Protein AF-A0A1H4JY15-F1 (afdb_monomer_lite)

Secondary structure (DSSP, 8-state):
-HHHHHHHHHHHHHHHHHHHHHHTT-HHHHHHHHHHHHHHHHHHHHHHTGGGTT---HHHHHHHHHHHHHHHHHHHHHHHHHHHHHHHHHHHHHHHHGGGHHHHTTS-HHHHHHH-HHHHHHHHHHHHHHHHHHHHHHHHHHHHHHHHHHHHHHHHHSPPPP---------PPP------

pLDDT: mean 82.91, std 13.89, range [51.75, 96.12]

Structure (mmCIF, N/CA/C/O backbone):
data_AF-A0A1H4JY15-F1
#
_entry.id   AF-A0A1H4JY15-F1
#
loop_
_atom_site.group_PDB
_atom_site.id
_atom_site.type_symbol
_atom_site.label_atom_id
_atom_site.label_alt_id
_atom_site.label_comp_id
_atom_site.label_asym_id
_atom_site.label_entity_id
_atom_site.label_seq_id
_atom_site.pdbx_PDB_ins_code
_atom_site.Cartn_x
_atom_site.Cartn_y
_atom_site.Cartn_z
_atom_site.occupancy
_atom_site.B_iso_or_equiv
_atom_site.auth_seq_id
_atom_site.auth_comp_id
_atom_site.auth_asym_id
_atom_site.auth_atom_id
_atom_site.pdbx_PDB_model_num
ATOM 1 N N . MET A 1 1 ? 3.606 6.928 -27.271 1.00 57.69 1 MET A N 1
ATOM 2 C CA . MET A 1 1 ? 3.994 5.804 -26.392 1.00 57.69 1 MET A CA 1
ATOM 3 C C . MET A 1 1 ? 4.847 6.279 -25.213 1.00 57.69 1 MET A C 1
ATOM 5 O O . MET A 1 1 ? 4.446 6.049 -24.085 1.00 57.69 1 MET A O 1
ATOM 9 N N . ILE A 1 2 ? 5.896 7.082 -25.444 1.00 60.97 2 ILE A N 1
ATOM 10 C CA . ILE A 1 2 ? 6.692 7.789 -24.405 1.00 60.97 2 ILE A CA 1
ATOM 11 C C . ILE A 1 2 ? 5.818 8.573 -23.394 1.00 60.97 2 ILE A C 1
ATOM 13 O O . ILE A 1 2 ? 6.043 8.522 -22.186 1.00 60.97 2 ILE A O 1
ATOM 17 N N . ILE A 1 3 ? 4.754 9.237 -23.866 1.00 63.44 3 ILE A N 1
ATOM 18 C CA . ILE A 1 3 ? 3.784 9.953 -23.008 1.00 63.44 3 ILE A CA 1
ATOM 19 C C . ILE A 1 3 ? 3.068 8.999 -22.027 1.00 63.44 3 ILE A C 1
ATOM 21 O O . ILE A 1 3 ? 2.768 9.387 -20.900 1.00 63.44 3 ILE A O 1
ATOM 25 N N . THR A 1 4 ? 2.826 7.745 -22.421 1.00 78.06 4 THR A N 1
ATOM 26 C CA . THR A 1 4 ? 2.122 6.744 -21.604 1.00 78.06 4 THR A CA 1
ATOM 27 C C . THR A 1 4 ? 2.979 6.288 -20.423 1.00 78.06 4 THR A C 1
ATOM 29 O O . THR A 1 4 ? 2.514 6.357 -19.286 1.00 78.06 4 THR A O 1
ATOM 32 N N . ILE A 1 5 ? 4.246 5.929 -20.665 1.00 81.06 5 ILE A N 1
ATOM 33 C CA . ILE A 1 5 ? 5.186 5.514 -19.609 1.00 81.06 5 ILE A CA 1
ATOM 34 C C . ILE A 1 5 ? 5.445 6.668 -18.635 1.00 81.06 5 ILE A C 1
ATOM 36 O O . ILE A 1 5 ? 5.375 6.480 -17.422 1.00 81.06 5 ILE A O 1
ATOM 40 N N . SER A 1 6 ? 5.646 7.890 -19.144 1.00 83.50 6 SER A N 1
ATOM 41 C CA . SER A 1 6 ? 5.838 9.078 -18.299 1.00 83.50 6 SER A CA 1
ATOM 42 C C . SER A 1 6 ? 4.647 9.328 -17.362 1.00 83.50 6 SER A C 1
ATOM 44 O O . SER A 1 6 ? 4.831 9.596 -16.175 1.00 83.50 6 SER A O 1
ATOM 46 N N . ASN A 1 7 ? 3.413 9.184 -17.857 1.00 87.44 7 ASN A N 1
ATOM 47 C CA . ASN A 1 7 ? 2.215 9.333 -17.027 1.00 87.44 7 ASN A CA 1
ATOM 48 C C . ASN A 1 7 ? 2.102 8.232 -15.962 1.00 87.44 7 ASN A C 1
ATOM 50 O O . ASN A 1 7 ? 1.711 8.517 -14.829 1.00 87.44 7 ASN A O 1
ATOM 54 N N . LYS A 1 8 ? 2.472 6.989 -16.294 1.00 88.50 8 LYS A N 1
ATOM 55 C CA . LYS A 1 8 ? 2.479 5.882 -15.330 1.00 88.50 8 LYS A CA 1
ATOM 56 C C . LYS A 1 8 ? 3.544 6.053 -14.249 1.00 88.50 8 LYS A C 1
ATOM 58 O O . LYS A 1 8 ? 3.239 5.828 -13.081 1.00 88.50 8 LYS A O 1
ATOM 63 N N . LEU A 1 9 ? 4.741 6.522 -14.603 1.00 89.12 9 LEU A N 1
ATOM 64 C CA . LEU A 1 9 ? 5.796 6.849 -13.637 1.00 89.12 9 LEU A CA 1
ATOM 65 C C . LEU A 1 9 ? 5.354 7.959 -12.674 1.00 89.12 9 LEU A C 1
ATOM 67 O O . LEU A 1 9 ? 5.511 7.806 -11.467 1.00 89.12 9 LEU A O 1
ATOM 71 N N . LYS A 1 10 ? 4.711 9.024 -13.176 1.00 90.25 10 LYS A N 1
ATOM 72 C CA . LYS A 1 10 ? 4.125 10.078 -12.325 1.00 90.25 10 LYS A CA 1
ATOM 73 C C . LYS A 1 10 ? 3.032 9.551 -11.399 1.00 90.25 10 LYS A C 1
ATOM 75 O O . LYS A 1 10 ? 2.969 9.941 -10.236 1.00 90.25 10 LYS A O 1
ATOM 80 N N . SER A 1 11 ? 2.158 8.672 -11.899 1.00 92.19 11 SER A N 1
ATOM 81 C CA . SER A 1 11 ? 1.145 8.041 -11.047 1.00 92.19 11 SER A CA 1
ATOM 82 C C . SER A 1 11 ? 1.791 7.205 -9.945 1.00 92.19 11 SER A C 1
ATOM 84 O O . SER A 1 11 ? 1.332 7.280 -8.811 1.00 92.19 11 SER A O 1
ATOM 86 N N . LEU A 1 12 ? 2.824 6.425 -10.271 1.00 92.38 12 LEU A N 1
ATOM 87 C CA . LEU A 1 12 ? 3.539 5.589 -9.311 1.00 92.38 12 LEU A CA 1
ATOM 88 C C . LEU A 1 12 ? 4.223 6.437 -8.230 1.00 92.38 12 LEU A C 1
ATOM 90 O O . LEU A 1 12 ? 4.109 6.131 -7.047 1.00 92.38 12 LEU A O 1
ATOM 94 N N . GLU A 1 13 ? 4.878 7.527 -8.627 1.00 91.69 13 GLU A N 1
ATOM 95 C CA . GLU A 1 13 ? 5.501 8.487 -7.712 1.00 91.69 13 GLU A CA 1
ATOM 96 C C . GLU A 1 13 ? 4.475 9.092 -6.738 1.00 91.69 13 GLU A C 1
ATOM 98 O O . GLU A 1 13 ? 4.718 9.173 -5.534 1.00 91.69 13 GLU A O 1
ATOM 103 N N . ASN A 1 14 ? 3.285 9.451 -7.231 1.00 92.38 14 ASN A N 1
ATOM 104 C CA . ASN A 1 14 ? 2.202 9.953 -6.387 1.00 92.38 14 ASN A CA 1
ATOM 105 C C . ASN A 1 14 ? 1.728 8.913 -5.355 1.00 92.38 14 ASN A C 1
ATOM 107 O O . ASN A 1 14 ? 1.529 9.261 -4.192 1.00 92.38 14 ASN A O 1
ATOM 111 N N . ASP A 1 15 ? 1.585 7.641 -5.737 1.00 91.25 15 ASP A N 1
ATOM 112 C CA . ASP A 1 15 ? 1.199 6.589 -4.785 1.00 91.25 15 ASP A CA 1
ATOM 113 C C . ASP A 1 15 ? 2.285 6.325 -3.739 1.00 91.25 15 ASP A C 1
ATOM 115 O O . ASP A 1 15 ? 1.973 6.144 -2.560 1.00 91.25 15 ASP A O 1
ATOM 119 N N . VAL A 1 16 ? 3.560 6.348 -4.141 1.00 91.19 16 VAL A N 1
ATOM 120 C CA . VAL A 1 16 ? 4.694 6.235 -3.211 1.00 91.19 16 VAL A CA 1
ATOM 121 C C . VAL A 1 16 ? 4.651 7.365 -2.184 1.00 91.19 16 VAL A C 1
ATOM 123 O O . VAL A 1 16 ? 4.757 7.100 -0.985 1.00 91.19 16 VAL A O 1
ATOM 126 N N . ASN A 1 17 ? 4.426 8.604 -2.626 1.00 90.81 17 ASN A N 1
ATOM 127 C CA . ASN A 1 17 ? 4.317 9.761 -1.737 1.00 90.81 17 ASN A CA 1
ATOM 128 C C . ASN A 1 17 ? 3.132 9.630 -0.766 1.00 90.81 17 ASN A C 1
ATOM 130 O O . ASN A 1 17 ? 3.292 9.871 0.431 1.00 90.81 17 ASN A O 1
ATOM 134 N N . GLN A 1 18 ? 1.971 9.162 -1.236 1.00 89.56 18 GLN A N 1
ATOM 135 C CA . GLN A 1 18 ? 0.817 8.902 -0.367 1.00 89.56 18 GLN A CA 1
ATOM 136 C C . GLN A 1 18 ? 1.126 7.842 0.697 1.00 89.56 18 GLN A C 1
ATOM 138 O O . GLN A 1 18 ? 0.834 8.047 1.876 1.00 89.56 18 GLN A O 1
ATOM 143 N N . ILE A 1 19 ? 1.761 6.723 0.323 1.00 89.44 19 ILE A N 1
ATOM 144 C CA . ILE A 1 19 ? 2.179 5.706 1.299 1.00 89.44 19 ILE A CA 1
ATOM 145 C C . ILE A 1 19 ? 3.145 6.309 2.324 1.00 89.44 19 ILE A C 1
ATOM 147 O O . ILE A 1 19 ? 2.977 6.077 3.522 1.00 89.44 19 ILE A O 1
ATOM 151 N N . GLN A 1 20 ? 4.130 7.100 1.891 1.00 89.50 20 GLN A N 1
ATOM 152 C CA . GLN A 1 20 ? 5.070 7.753 2.805 1.00 89.50 20 GLN A CA 1
ATOM 153 C C . GLN A 1 20 ? 4.352 8.644 3.825 1.00 89.50 20 GLN A C 1
ATOM 155 O O . GLN A 1 20 ? 4.693 8.605 5.008 1.00 89.50 20 GLN A O 1
ATOM 160 N N . GLU A 1 21 ? 3.342 9.409 3.405 1.00 88.56 21 GLU A N 1
ATOM 161 C CA . GLU A 1 21 ? 2.528 10.226 4.310 1.00 88.56 21 GLU A CA 1
ATOM 162 C C . GLU A 1 21 ? 1.770 9.376 5.332 1.00 88.56 21 GLU A C 1
ATOM 164 O O . GLU A 1 21 ? 1.838 9.656 6.534 1.00 88.56 21 GLU A O 1
ATOM 169 N N . TYR A 1 22 ? 1.124 8.289 4.896 1.00 85.50 22 TYR A N 1
ATOM 170 C CA . TYR A 1 22 ? 0.444 7.366 5.806 1.00 85.50 22 TYR A CA 1
ATOM 171 C C . TYR A 1 22 ? 1.413 6.723 6.806 1.00 85.50 22 TYR A C 1
ATOM 173 O O . TYR A 1 22 ? 1.082 6.566 7.985 1.00 85.50 22 TYR A O 1
ATOM 181 N N . LEU A 1 23 ? 2.631 6.392 6.386 1.00 86.44 23 LEU A N 1
ATOM 182 C CA . LEU A 1 23 ? 3.627 5.757 7.247 1.00 86.44 23 LEU A CA 1
ATOM 183 C C . LEU A 1 23 ? 4.206 6.689 8.321 1.00 86.44 23 LEU A C 1
ATOM 185 O O . LEU A 1 23 ? 4.685 6.192 9.340 1.00 86.44 23 LEU A O 1
ATOM 189 N N . ARG A 1 24 ? 4.108 8.021 8.181 1.00 84.94 24 ARG A N 1
ATOM 190 C CA . ARG A 1 24 ? 4.628 8.973 9.192 1.00 84.94 24 ARG A CA 1
ATOM 191 C C . ARG A 1 24 ? 4.042 8.769 10.586 1.00 84.94 24 ARG A C 1
ATOM 193 O O . ARG A 1 24 ? 4.713 9.048 11.573 1.00 84.94 24 ARG A O 1
ATOM 200 N N . SER A 1 25 ? 2.807 8.281 10.674 1.00 80.19 25 SER A N 1
ATOM 201 C CA . SER A 1 25 ? 2.136 8.004 11.951 1.00 80.19 25 SER A CA 1
ATOM 202 C C . SER A 1 25 ? 2.222 6.538 12.406 1.00 80.19 25 SER A C 1
ATOM 204 O O . SER A 1 25 ? 1.597 6.189 13.397 1.00 80.19 25 SER A O 1
ATOM 206 N N . GLU A 1 26 ? 2.983 5.672 11.722 1.00 82.06 26 GLU A N 1
ATOM 207 C CA . GLU A 1 26 ? 3.220 4.268 12.120 1.00 82.06 26 GLU A CA 1
ATOM 208 C C . GLU A 1 26 ? 4.719 3.922 12.002 1.00 82.06 26 GLU A C 1
ATOM 210 O O . GLU A 1 26 ? 5.135 3.295 11.024 1.00 82.06 26 GLU A O 1
ATOM 215 N N . PRO A 1 27 ? 5.560 4.310 12.980 1.00 82.38 27 PRO A N 1
ATOM 216 C CA . PRO A 1 27 ? 7.018 4.175 12.881 1.00 82.38 27 PRO A CA 1
ATOM 217 C C . PRO A 1 27 ? 7.483 2.722 12.706 1.00 82.38 27 PRO A C 1
ATOM 219 O O . PRO A 1 27 ? 8.422 2.461 11.955 1.00 82.38 27 PRO A O 1
ATOM 222 N N . GLU A 1 28 ? 6.791 1.767 13.333 1.00 79.12 28 GLU A N 1
ATOM 223 C CA . GLU A 1 28 ? 7.093 0.335 13.204 1.00 79.12 28 GLU A CA 1
ATOM 224 C C . GLU A 1 28 ? 6.913 -0.180 11.768 1.00 79.12 28 GLU A C 1
ATOM 226 O O . GLU A 1 28 ? 7.703 -0.994 11.296 1.00 79.12 28 GLU A O 1
ATOM 231 N N . ILE A 1 29 ? 5.878 0.294 11.068 1.00 82.00 29 ILE A N 1
ATOM 232 C CA . ILE A 1 29 ? 5.597 -0.095 9.679 1.00 82.00 29 ILE A CA 1
ATOM 233 C C . ILE A 1 29 ? 6.499 0.702 8.731 1.00 82.00 29 ILE A C 1
ATOM 235 O O . ILE A 1 29 ? 7.020 0.160 7.759 1.00 82.00 29 ILE A O 1
ATOM 239 N N . SER A 1 30 ? 6.733 1.977 9.050 1.00 85.44 30 SER A N 1
ATOM 240 C CA . SER A 1 30 ? 7.587 2.883 8.283 1.00 85.44 30 SER A CA 1
ATOM 241 C C . SER A 1 30 ? 9.001 2.336 8.108 1.00 85.44 30 SER A C 1
ATOM 243 O O . SER A 1 30 ? 9.522 2.326 6.993 1.00 85.44 30 SER A O 1
ATOM 245 N N . TYR A 1 31 ? 9.597 1.785 9.172 1.00 82.94 31 TYR A N 1
ATOM 246 C CA . TYR A 1 31 ? 10.938 1.201 9.093 1.00 82.94 31 TYR A CA 1
ATOM 247 C C . TYR A 1 31 ? 11.020 0.080 8.045 1.00 82.94 31 TYR A C 1
ATOM 249 O O . TYR A 1 31 ? 11.949 0.063 7.241 1.00 82.94 31 TYR A O 1
ATOM 257 N N . ALA A 1 32 ? 10.005 -0.787 7.980 1.00 79.50 32 ALA A N 1
ATOM 258 C CA . ALA A 1 32 ? 9.961 -1.904 7.036 1.00 79.50 32 ALA A CA 1
ATOM 259 C C . ALA A 1 32 ? 9.758 -1.475 5.572 1.00 79.50 32 ALA A C 1
ATOM 261 O O . ALA A 1 32 ? 10.129 -2.214 4.664 1.00 79.50 32 ALA A O 1
ATOM 262 N N . TYR A 1 33 ? 9.175 -0.298 5.335 1.00 83.75 33 TYR A N 1
ATOM 263 C CA . TYR A 1 33 ? 8.893 0.216 3.991 1.00 83.75 33 TYR A CA 1
ATOM 264 C C . TYR A 1 33 ? 9.910 1.246 3.498 1.00 83.75 33 TYR A C 1
ATOM 266 O O . TYR A 1 33 ? 10.033 1.440 2.292 1.00 83.75 33 TYR A O 1
ATOM 274 N N . SER A 1 34 ? 10.642 1.907 4.397 1.00 83.56 34 SER A N 1
ATOM 275 C CA . SER A 1 34 ? 11.497 3.053 4.062 1.00 83.56 34 SER A CA 1
ATOM 276 C C . SER A 1 34 ? 12.509 2.747 2.953 1.00 83.56 34 SER A C 1
ATOM 278 O O . SER A 1 34 ? 12.536 3.452 1.947 1.00 83.56 34 SER A O 1
ATOM 280 N N . SER A 1 35 ? 13.260 1.650 3.085 1.00 85.56 35 SER A N 1
ATOM 281 C CA . SER A 1 35 ? 14.210 1.188 2.065 1.00 85.56 35 SER A CA 1
ATOM 282 C C . SER A 1 35 ? 13.528 0.937 0.718 1.00 85.56 35 SER A C 1
ATOM 284 O O . SER A 1 35 ? 13.983 1.431 -0.307 1.00 85.56 35 SER A O 1
ATOM 286 N N . THR A 1 36 ? 12.407 0.215 0.709 1.00 87.62 36 THR A N 1
ATOM 287 C CA . THR A 1 36 ? 11.694 -0.133 -0.527 1.00 87.62 36 THR A CA 1
ATOM 288 C C . THR A 1 36 ? 11.127 1.098 -1.231 1.00 87.62 36 THR A C 1
ATOM 290 O O . THR A 1 36 ? 11.232 1.201 -2.447 1.00 87.62 36 THR A O 1
ATOM 293 N N . LEU A 1 37 ? 10.572 2.067 -0.495 1.00 87.62 37 LEU A N 1
ATOM 294 C CA . LEU A 1 37 ? 10.032 3.299 -1.087 1.00 87.62 37 LEU A CA 1
ATOM 295 C C . LEU A 1 37 ? 11.138 4.203 -1.651 1.00 87.62 37 LEU A C 1
ATOM 297 O O . LEU A 1 37 ? 10.948 4.803 -2.707 1.00 87.6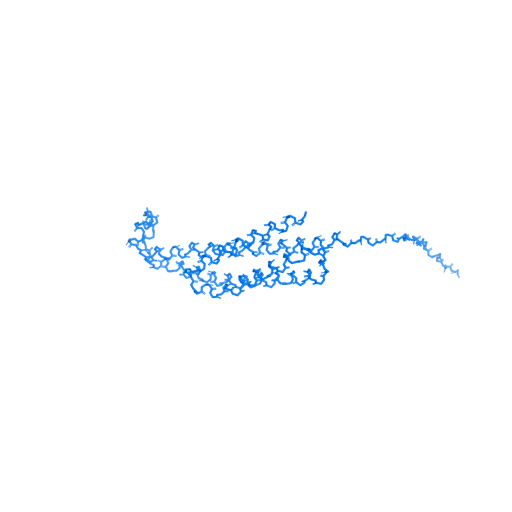2 37 LEU A O 1
ATOM 301 N N . ILE A 1 38 ? 12.296 4.276 -0.982 1.00 87.62 38 ILE A N 1
ATOM 302 C CA . ILE A 1 38 ? 13.485 4.963 -1.513 1.00 87.62 38 ILE A CA 1
ATOM 303 C C . ILE A 1 38 ? 13.929 4.287 -2.810 1.00 87.62 38 ILE A C 1
ATOM 305 O O . ILE A 1 38 ? 14.054 4.961 -3.831 1.00 87.62 38 ILE A O 1
ATOM 309 N N . ASN A 1 39 ? 14.065 2.960 -2.795 1.00 89.31 39 ASN A N 1
ATOM 310 C CA . ASN A 1 39 ? 14.471 2.193 -3.966 1.00 89.31 39 ASN A CA 1
ATOM 311 C C . ASN A 1 39 ? 13.489 2.399 -5.134 1.00 89.31 39 ASN A C 1
ATOM 313 O O . ASN A 1 39 ? 13.933 2.627 -6.252 1.00 89.31 39 ASN A O 1
ATOM 317 N N . ILE A 1 40 ? 12.167 2.408 -4.906 1.00 89.19 40 ILE A N 1
ATOM 318 C CA . ILE A 1 40 ? 11.184 2.693 -5.972 1.00 89.19 40 ILE A CA 1
ATOM 319 C C . ILE A 1 40 ? 11.443 4.065 -6.607 1.00 89.19 40 ILE A C 1
ATOM 321 O O . ILE A 1 40 ? 11.507 4.160 -7.832 1.00 89.19 40 ILE A O 1
ATOM 325 N N . ASN A 1 41 ? 11.641 5.111 -5.802 1.00 89.06 41 ASN A N 1
ATOM 326 C CA . ASN A 1 41 ? 11.926 6.453 -6.315 1.00 89.06 41 ASN A CA 1
ATOM 327 C C . ASN A 1 41 ? 13.247 6.513 -7.097 1.00 89.06 41 ASN A C 1
ATOM 329 O O . ASN A 1 41 ? 13.325 7.185 -8.128 1.00 89.06 41 ASN A O 1
ATOM 333 N N . GLU A 1 42 ? 14.274 5.783 -6.660 1.00 88.88 42 GLU A N 1
ATOM 334 C CA . GLU A 1 42 ? 15.533 5.673 -7.398 1.00 88.88 42 GLU A CA 1
ATOM 335 C C . GLU A 1 42 ? 15.338 5.011 -8.767 1.00 88.88 42 GLU A C 1
ATOM 337 O O . GLU A 1 42 ? 15.847 5.522 -9.768 1.00 88.88 42 GLU A O 1
ATOM 342 N N . VAL A 1 43 ? 14.570 3.917 -8.842 1.00 87.12 43 VAL A N 1
ATOM 343 C CA . VAL A 1 43 ? 14.283 3.239 -10.118 1.00 87.12 43 VAL A CA 1
ATOM 344 C C . VAL A 1 43 ? 13.425 4.113 -11.033 1.00 87.12 43 VAL A C 1
ATOM 346 O O . VAL A 1 43 ? 13.712 4.204 -12.227 1.00 87.12 43 VAL A O 1
ATOM 349 N N . ILE A 1 44 ? 12.431 4.829 -10.497 1.00 86.38 44 ILE A N 1
ATOM 350 C CA . ILE A 1 44 ? 11.661 5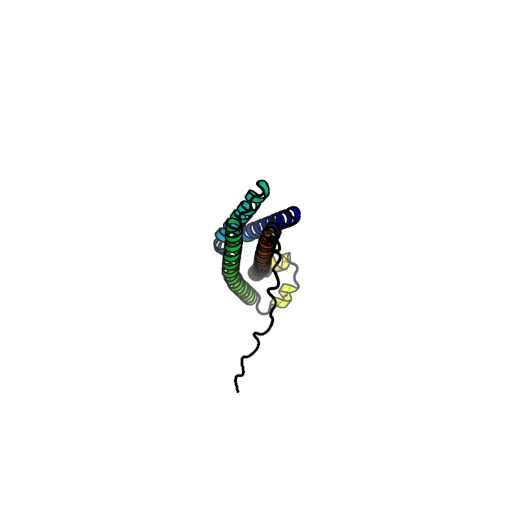.831 -11.255 1.00 86.38 44 ILE A CA 1
ATOM 351 C C . ILE A 1 44 ? 12.608 6.883 -11.853 1.00 86.38 44 ILE A C 1
ATOM 353 O O . ILE A 1 44 ? 12.534 7.184 -13.045 1.00 86.38 44 ILE A O 1
ATOM 357 N N . GLY A 1 45 ?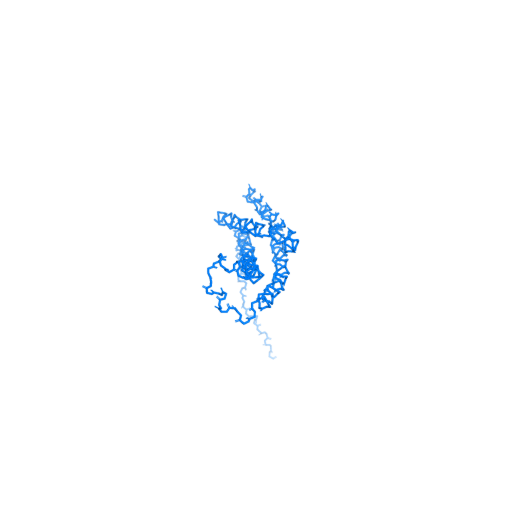 13.556 7.390 -11.059 1.00 83.56 45 GLY A N 1
ATOM 358 C CA . GLY A 1 45 ? 14.580 8.327 -11.522 1.00 83.56 45 GLY A CA 1
ATOM 359 C C . GLY A 1 45 ? 15.472 7.754 -12.628 1.00 83.56 45 GLY A C 1
ATOM 360 O O . GLY A 1 45 ? 15.806 8.465 -13.580 1.00 83.56 45 GLY A O 1
ATOM 361 N N . LYS A 1 46 ? 15.831 6.465 -12.546 1.00 82.94 46 LYS A N 1
ATOM 362 C CA . LYS A 1 46 ? 16.558 5.762 -13.616 1.00 82.94 46 LYS A CA 1
ATOM 363 C C . LYS A 1 46 ? 15.727 5.642 -14.887 1.00 82.94 46 LYS A C 1
ATOM 365 O O . LYS A 1 46 ? 16.300 5.806 -15.950 1.00 82.94 46 LYS A O 1
ATOM 370 N N . CYS A 1 47 ? 14.412 5.441 -14.795 1.00 79.81 47 CYS A N 1
ATOM 371 C CA . CYS A 1 47 ? 13.533 5.354 -15.967 1.00 79.81 47 CYS A CA 1
ATOM 372 C C . CYS A 1 47 ? 13.420 6.689 -16.725 1.00 79.81 47 CYS A C 1
ATOM 374 O O . CYS A 1 47 ? 1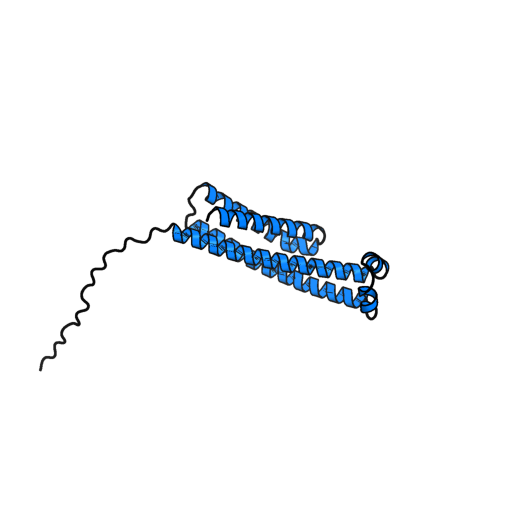3.324 6.693 -17.949 1.00 79.81 47 CYS A O 1
ATOM 376 N N . TYR A 1 48 ? 13.479 7.829 -16.028 1.00 76.94 48 TYR A N 1
ATOM 377 C CA . TYR A 1 48 ? 13.416 9.146 -16.676 1.00 76.94 48 TYR A CA 1
ATOM 378 C C . TYR A 1 48 ? 14.692 9.527 -17.444 1.00 76.94 48 TYR A C 1
ATOM 380 O O . TYR A 1 48 ? 14.612 10.250 -18.435 1.00 76.94 48 TYR A O 1
ATOM 388 N N . LYS A 1 49 ? 15.873 9.070 -17.002 1.00 68.50 49 LYS A N 1
ATOM 389 C CA . LYS A 1 49 ? 17.169 9.454 -17.598 1.00 68.50 49 LYS A CA 1
ATOM 390 C C . LYS A 1 49 ? 17.344 9.046 -19.070 1.00 68.50 49 LYS A C 1
ATOM 392 O O . LYS A 1 49 ? 17.762 9.897 -19.850 1.00 68.50 49 LYS A O 1
ATOM 397 N N . PRO A 1 50 ? 17.063 7.802 -19.483 1.00 61.84 50 PRO A N 1
ATOM 398 C CA . PRO A 1 50 ? 17.259 7.383 -20.863 1.00 61.84 50 PRO A CA 1
ATOM 399 C C . PRO A 1 50 ? 16.115 7.830 -21.793 1.00 61.84 50 PRO A C 1
ATOM 401 O O . PRO A 1 50 ? 16.364 8.012 -22.978 1.00 61.84 50 PRO A O 1
ATOM 404 N N . MET A 1 51 ? 14.922 8.169 -21.271 1.00 58.84 51 MET A N 1
ATOM 405 C CA . MET A 1 51 ? 13.859 8.840 -22.054 1.00 58.84 51 MET A CA 1
ATOM 406 C C . MET A 1 51 ? 14.257 10.243 -22.561 1.00 58.84 51 MET A C 1
ATOM 408 O O . MET A 1 51 ? 13.535 10.823 -23.366 1.00 58.84 51 MET A O 1
ATOM 412 N N . LEU A 1 52 ? 15.370 10.810 -22.080 1.00 55.94 52 LEU A N 1
ATOM 413 C CA . LEU A 1 52 ? 15.912 12.095 -22.537 1.00 55.94 52 LEU A CA 1
ATOM 414 C C . LEU A 1 52 ? 16.979 11.954 -23.636 1.00 55.94 52 LEU A C 1
ATOM 416 O O . LEU A 1 52 ? 17.294 12.955 -24.272 1.00 55.94 52 LEU A O 1
ATOM 420 N N . ASN A 1 53 ? 17.538 10.754 -23.843 1.00 56.47 53 ASN A N 1
ATOM 421 C CA . ASN A 1 53 ? 18.717 10.538 -24.693 1.00 56.47 53 ASN A CA 1
ATOM 422 C C . ASN A 1 53 ? 18.511 9.505 -25.823 1.00 56.47 53 ASN A C 1
ATOM 424 O O . ASN A 1 53 ? 19.483 9.201 -26.504 1.00 56.47 53 ASN A O 1
ATOM 428 N N . ASP A 1 54 ? 17.290 8.985 -26.022 1.00 55.97 54 ASP A N 1
ATOM 429 C CA . ASP A 1 54 ? 16.898 8.072 -27.124 1.00 55.97 54 ASP A CA 1
ATOM 430 C C . ASP A 1 54 ? 17.762 6.799 -27.299 1.00 55.97 54 ASP A C 1
ATOM 432 O O . ASP A 1 54 ? 17.752 6.173 -28.353 1.00 55.97 54 ASP A O 1
ATOM 436 N N . ASP A 1 55 ? 18.481 6.370 -26.259 1.00 57.78 55 ASP A N 1
ATOM 437 C CA . ASP A 1 55 ? 19.264 5.128 -26.271 1.00 57.78 55 ASP A CA 1
ATOM 438 C C . ASP A 1 55 ? 19.013 4.342 -24.975 1.00 57.78 55 ASP A C 1
ATOM 440 O O . ASP A 1 55 ? 19.753 4.442 -23.988 1.00 57.78 55 ASP A O 1
ATOM 444 N N . LEU A 1 56 ? 17.911 3.582 -24.937 1.00 64.31 56 LEU A N 1
ATOM 445 C CA . LEU A 1 56 ? 17.778 2.479 -23.985 1.00 64.31 56 LEU A CA 1
ATOM 446 C C . LEU A 1 56 ? 18.359 1.214 -24.622 1.00 64.31 56 LEU A C 1
ATOM 448 O O . LEU A 1 56 ? 17.634 0.372 -25.144 1.00 64.31 56 LEU A O 1
ATOM 452 N N . GLY A 1 57 ? 19.670 1.020 -24.506 1.00 68.00 57 GLY A N 1
ATOM 453 C CA . GLY A 1 57 ? 20.258 -0.271 -24.855 1.00 68.00 57 GLY A CA 1
ATOM 454 C C . GLY A 1 57 ? 19.592 -1.423 -24.080 1.00 68.00 57 GLY A C 1
ATOM 455 O O . GLY A 1 57 ? 19.333 -1.308 -22.878 1.00 68.00 57 GLY A O 1
ATOM 456 N N . ASN A 1 58 ? 19.378 -2.568 -24.741 1.00 71.88 58 ASN A N 1
ATOM 457 C CA . ASN A 1 58 ? 18.711 -3.766 -24.193 1.00 71.88 58 ASN A CA 1
ATOM 458 C C . ASN A 1 58 ? 19.196 -4.184 -22.787 1.00 71.88 58 ASN A C 1
ATOM 460 O O . ASN A 1 58 ? 18.420 -4.658 -21.956 1.00 71.88 58 ASN A O 1
ATOM 464 N N . LYS A 1 59 ? 20.482 -3.968 -22.482 1.00 76.81 59 LYS A N 1
ATOM 465 C CA . LYS A 1 59 ? 21.058 -4.235 -21.156 1.00 76.81 59 LYS A CA 1
ATOM 466 C C . LYS A 1 59 ? 20.426 -3.374 -20.055 1.00 76.81 59 LYS A C 1
ATOM 468 O O . LYS A 1 59 ? 20.113 -3.891 -18.987 1.00 76.81 59 LYS A O 1
ATOM 473 N N . HIS A 1 60 ? 20.214 -2.087 -20.317 1.00 80.19 60 HIS A N 1
ATOM 474 C CA . HIS A 1 60 ? 19.636 -1.160 -19.348 1.00 80.19 60 HIS A CA 1
ATOM 475 C C . HIS A 1 60 ? 18.160 -1.471 -19.072 1.00 80.19 60 HIS A C 1
ATOM 477 O O . HIS A 1 60 ? 17.704 -1.420 -17.932 1.00 80.19 60 HIS A O 1
ATOM 483 N N . ILE A 1 61 ? 17.427 -1.883 -20.107 1.00 82.44 61 ILE A N 1
ATOM 484 C CA . ILE A 1 61 ? 16.038 -2.336 -19.978 1.00 82.44 61 ILE A CA 1
ATOM 485 C C . ILE A 1 61 ? 15.954 -3.574 -19.094 1.00 82.44 61 ILE A C 1
ATOM 487 O O . ILE A 1 61 ? 15.137 -3.623 -18.173 1.00 82.44 61 ILE A O 1
ATOM 491 N N . GLN A 1 62 ? 16.833 -4.551 -19.316 1.00 83.88 62 GLN A N 1
ATOM 492 C CA . GLN A 1 62 ? 16.873 -5.743 -18.479 1.00 83.88 62 GLN A CA 1
ATOM 493 C C . GLN A 1 62 ? 17.217 -5.412 -17.018 1.00 83.88 62 GLN A C 1
ATOM 495 O O . GLN A 1 62 ? 16.638 -6.003 -16.106 1.00 83.88 62 GLN A O 1
ATOM 500 N N . GLU A 1 63 ? 18.122 -4.458 -16.782 1.00 88.38 63 GLU A N 1
ATOM 501 C CA . GLU A 1 63 ? 18.450 -3.964 -15.440 1.00 88.38 63 GLU A CA 1
ATOM 502 C C . GLU A 1 63 ? 17.223 -3.341 -14.755 1.00 88.38 63 GLU A C 1
ATOM 504 O O . GLU A 1 63 ? 16.867 -3.775 -13.659 1.00 88.38 63 GLU A O 1
ATOM 509 N N . ILE A 1 64 ? 16.512 -2.418 -15.414 1.00 88.25 64 ILE A N 1
ATOM 510 C CA . ILE A 1 64 ? 15.292 -1.790 -14.869 1.00 88.25 64 ILE A CA 1
ATOM 511 C C . ILE A 1 64 ? 14.222 -2.842 -14.550 1.00 88.25 64 ILE A C 1
ATOM 513 O O . ILE A 1 64 ? 13.618 -2.823 -13.476 1.00 88.25 64 ILE A O 1
ATOM 517 N N . ARG A 1 65 ? 13.993 -3.800 -15.455 1.00 89.69 65 ARG A N 1
ATOM 518 C CA . ARG A 1 65 ? 12.996 -4.861 -15.249 1.00 89.69 65 ARG A CA 1
ATOM 519 C C . ARG A 1 65 ? 13.350 -5.767 -14.075 1.00 89.69 65 ARG A C 1
ATOM 521 O O . ARG A 1 65 ? 12.462 -6.141 -13.305 1.00 89.69 65 ARG A O 1
ATOM 528 N N . ASN A 1 66 ? 14.632 -6.095 -13.914 1.00 91.69 66 ASN A N 1
ATOM 529 C CA . ASN A 1 66 ? 15.117 -6.848 -12.761 1.00 91.69 66 ASN A CA 1
ATOM 530 C C . ASN A 1 66 ? 14.920 -6.053 -11.463 1.00 91.69 66 ASN A C 1
ATOM 532 O O . ASN A 1 66 ? 14.445 -6.613 -10.475 1.00 91.69 66 ASN A O 1
ATOM 536 N N . GLU A 1 67 ? 15.214 -4.751 -11.465 1.00 92.94 67 GLU A N 1
ATOM 537 C CA . GLU A 1 67 ? 14.984 -3.877 -10.312 1.00 92.94 67 GLU A CA 1
ATOM 538 C C . GLU A 1 67 ? 13.491 -3.810 -9.946 1.00 92.94 67 GLU A C 1
ATOM 540 O O . GLU A 1 67 ? 13.141 -4.001 -8.782 1.00 92.94 67 GLU A O 1
ATOM 545 N N . PHE A 1 68 ? 12.584 -3.675 -10.920 1.00 92.81 68 PHE A N 1
ATOM 546 C CA . PHE A 1 68 ? 11.140 -3.763 -10.675 1.00 92.81 68 PHE A CA 1
ATOM 547 C C . PHE A 1 68 ? 10.711 -5.115 -10.095 1.00 92.81 68 PHE A C 1
ATOM 549 O O . PHE A 1 68 ? 9.885 -5.160 -9.181 1.00 92.81 68 PHE A O 1
ATOM 556 N N . ALA A 1 69 ? 11.268 -6.227 -10.579 1.00 92.75 69 ALA A N 1
ATOM 557 C CA . ALA A 1 69 ? 10.969 -7.548 -10.031 1.00 92.75 69 ALA A CA 1
ATOM 558 C C . ALA A 1 69 ? 11.422 -7.681 -8.564 1.00 92.75 69 ALA A C 1
ATOM 560 O O . ALA A 1 69 ? 10.675 -8.210 -7.735 1.00 92.75 69 ALA A O 1
ATOM 561 N N . LEU A 1 70 ? 12.609 -7.162 -8.231 1.00 93.75 70 LEU A N 1
ATOM 562 C CA . LEU A 1 70 ? 13.129 -7.135 -6.862 1.00 93.75 70 LEU A CA 1
ATOM 563 C C . LEU A 1 70 ? 12.275 -6.250 -5.950 1.00 93.75 70 LEU A C 1
ATOM 565 O O . LEU A 1 70 ? 11.884 -6.692 -4.871 1.00 93.75 70 LEU A O 1
ATOM 569 N N . LEU A 1 71 ? 11.899 -5.055 -6.405 1.00 93.62 71 LEU A N 1
ATOM 570 C CA . LEU A 1 71 ? 11.017 -4.150 -5.665 1.00 93.62 71 LEU A CA 1
ATOM 571 C C . LEU A 1 71 ? 9.667 -4.796 -5.350 1.00 93.62 71 LEU A C 1
ATOM 573 O O . LEU A 1 71 ? 9.192 -4.732 -4.219 1.00 93.62 71 LEU A O 1
ATOM 577 N N . ARG A 1 72 ? 9.062 -5.498 -6.313 1.00 94.00 72 ARG A N 1
ATOM 578 C CA . ARG A 1 72 ? 7.814 -6.244 -6.083 1.00 94.00 72 ARG A CA 1
ATOM 579 C C . ARG A 1 72 ? 7.981 -7.351 -5.044 1.00 94.00 72 ARG A C 1
ATOM 581 O O . ARG A 1 72 ? 7.057 -7.612 -4.272 1.00 94.00 72 ARG A O 1
ATOM 588 N N . LEU A 1 73 ? 9.140 -8.011 -5.007 1.00 92.50 73 LEU A N 1
ATOM 589 C CA . LEU A 1 73 ? 9.451 -9.000 -3.976 1.00 92.50 73 LEU A CA 1
ATOM 590 C C . LEU A 1 73 ? 9.581 -8.348 -2.594 1.00 92.50 73 LEU A C 1
ATOM 592 O O . LEU A 1 73 ? 9.062 -8.894 -1.621 1.00 92.50 73 LEU A O 1
ATOM 596 N N . GLU A 1 74 ? 10.241 -7.195 -2.498 1.00 91.50 74 GLU A N 1
ATOM 597 C CA . GLU A 1 74 ? 10.334 -6.433 -1.250 1.00 91.50 74 GLU A CA 1
ATOM 598 C C . GLU A 1 74 ? 8.960 -5.976 -0.758 1.00 91.50 74 GLU A C 1
ATOM 600 O O . GLU A 1 74 ? 8.617 -6.237 0.393 1.00 91.50 74 GLU A O 1
ATOM 605 N N . ILE A 1 75 ? 8.125 -5.415 -1.640 1.00 91.56 75 ILE A N 1
ATOM 606 C CA . ILE A 1 75 ? 6.745 -5.028 -1.315 1.00 91.56 75 ILE A CA 1
ATOM 607 C C . ILE A 1 75 ? 5.973 -6.223 -0.748 1.00 91.56 75 ILE A C 1
ATOM 609 O O . ILE A 1 75 ? 5.350 -6.109 0.304 1.00 91.56 75 ILE A O 1
ATOM 613 N N . ARG A 1 76 ? 6.048 -7.399 -1.388 1.00 90.38 76 ARG A N 1
ATOM 614 C CA . ARG A 1 76 ? 5.376 -8.613 -0.889 1.00 90.38 76 ARG A CA 1
ATOM 615 C C . ARG A 1 76 ? 5.857 -9.023 0.500 1.00 90.38 76 ARG A C 1
ATOM 617 O O . ARG A 1 76 ? 5.043 -9.434 1.326 1.00 90.38 76 ARG A O 1
ATOM 624 N N . LYS A 1 77 ? 7.160 -8.908 0.779 1.00 88.94 77 LYS A N 1
ATOM 625 C CA . LYS A 1 77 ? 7.686 -9.158 2.130 1.00 88.94 77 LYS A CA 1
ATOM 626 C C . LYS A 1 77 ? 7.070 -8.174 3.120 1.00 88.94 77 LYS A C 1
ATOM 628 O O . LYS A 1 77 ? 6.547 -8.602 4.146 1.00 88.94 77 LYS A O 1
ATOM 633 N N . SER A 1 78 ? 7.039 -6.890 2.792 1.00 87.56 78 SER A N 1
ATOM 634 C CA . SER A 1 78 ? 6.454 -5.858 3.650 1.00 87.56 78 SER A CA 1
ATOM 635 C C . SER A 1 78 ? 4.930 -5.989 3.813 1.00 87.56 78 SER A C 1
ATOM 637 O O . SER A 1 78 ? 4.394 -5.670 4.875 1.00 87.56 78 SER A O 1
ATOM 639 N N . MET A 1 79 ? 4.213 -6.544 2.832 1.00 89.56 79 MET A N 1
ATOM 640 C CA . MET A 1 79 ? 2.786 -6.875 2.953 1.00 89.56 79 MET A CA 1
AT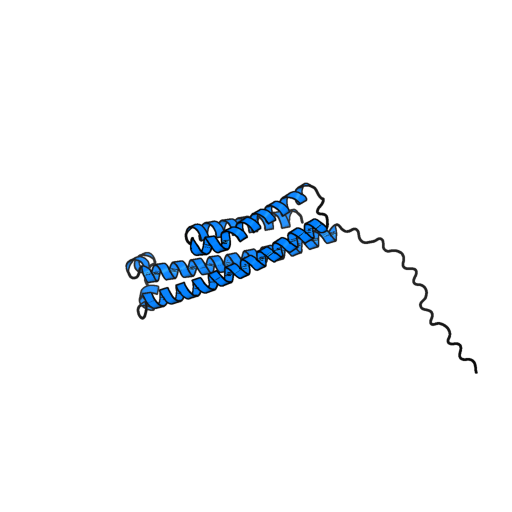OM 641 C C . MET A 1 79 ? 2.526 -7.964 3.999 1.00 89.56 79 MET A C 1
ATOM 643 O O . MET A 1 79 ? 1.542 -7.871 4.727 1.00 89.56 79 MET A O 1
ATOM 647 N N . SER A 1 80 ? 3.415 -8.952 4.147 1.00 88.75 80 SER A N 1
ATOM 648 C CA . SER A 1 80 ? 3.270 -9.973 5.202 1.00 88.75 80 SER A CA 1
ATOM 649 C C . SER A 1 80 ? 3.293 -9.362 6.613 1.00 88.75 80 SER A C 1
ATOM 651 O O . SER A 1 80 ? 2.522 -9.761 7.489 1.00 88.75 80 SER A O 1
ATOM 653 N N . LEU A 1 81 ? 4.103 -8.316 6.820 1.00 89.06 81 LEU A N 1
ATOM 654 C CA . LEU A 1 81 ? 4.102 -7.537 8.058 1.00 89.06 81 LEU A CA 1
ATOM 655 C C . LEU A 1 81 ? 2.776 -6.791 8.250 1.00 89.06 81 LEU A C 1
ATOM 657 O O . LEU A 1 81 ? 2.228 -6.814 9.354 1.00 89.06 81 LEU A O 1
ATOM 661 N N . LEU A 1 82 ? 2.237 -6.168 7.194 1.00 90.06 82 LEU A N 1
ATOM 662 C CA . LEU A 1 82 ? 0.921 -5.521 7.250 1.00 90.06 82 LEU A CA 1
ATOM 663 C C . LEU A 1 82 ? -0.170 -6.517 7.643 1.00 90.06 82 LEU A C 1
ATOM 665 O O . LEU A 1 82 ? -0.995 -6.201 8.490 1.00 90.06 82 LEU A O 1
ATOM 669 N N . GLU A 1 83 ? -0.149 -7.736 7.106 1.00 91.06 83 GLU A N 1
ATOM 670 C CA . GLU A 1 83 ? -1.114 -8.776 7.474 1.00 91.06 83 GLU A CA 1
ATOM 671 C C . GLU A 1 83 ? -1.007 -9.181 8.944 1.00 91.06 83 GLU A C 1
ATOM 673 O O . GLU A 1 83 ? -2.028 -9.332 9.620 1.00 91.06 83 GLU A O 1
ATOM 678 N N . SER A 1 84 ? 0.214 -9.304 9.471 1.00 91.38 84 SER A N 1
ATOM 679 C CA . SER A 1 84 ? 0.417 -9.550 10.900 1.00 91.38 84 SER A CA 1
ATOM 680 C C . SER A 1 84 ? -0.137 -8.405 11.749 1.00 91.38 84 SER A C 1
ATOM 682 O O . SER A 1 84 ? -0.832 -8.657 12.732 1.00 91.38 84 SER A O 1
ATOM 684 N N . LYS A 1 85 ? 0.145 -7.150 11.381 1.00 90.81 85 LYS A N 1
ATOM 685 C CA . LYS A 1 85 ? -0.340 -5.973 12.117 1.00 90.81 85 LYS A CA 1
ATOM 686 C C . LYS A 1 85 ? -1.854 -5.812 12.008 1.00 90.81 85 LYS A C 1
ATOM 688 O O . LYS A 1 85 ? -2.492 -5.420 12.984 1.00 90.81 85 LYS A O 1
ATOM 693 N N . LEU A 1 86 ? -2.434 -6.178 10.867 1.00 92.62 86 LEU A N 1
ATOM 694 C CA . LEU A 1 86 ? -3.875 -6.189 10.655 1.00 92.62 86 LEU A CA 1
ATOM 695 C C . LEU A 1 86 ? -4.547 -7.150 11.636 1.00 92.62 86 LEU A C 1
ATOM 697 O O . LEU A 1 86 ? -5.472 -6.750 12.339 1.00 92.62 86 LEU A O 1
ATOM 701 N N . ARG A 1 87 ? -4.037 -8.382 11.759 1.00 93.38 87 ARG A N 1
ATOM 702 C CA . ARG A 1 87 ? -4.541 -9.353 12.745 1.00 93.38 87 ARG A CA 1
ATOM 703 C C . ARG A 1 87 ? -4.461 -8.797 14.165 1.00 93.38 87 ARG A C 1
ATOM 705 O O . ARG A 1 87 ? -5.470 -8.788 14.859 1.00 93.38 87 ARG A O 1
ATOM 712 N N . SER A 1 88 ? -3.318 -8.222 14.547 1.00 92.12 88 SER A N 1
ATOM 713 C CA . SER A 1 88 ? -3.163 -7.591 15.864 1.00 92.12 88 SER A CA 1
ATOM 714 C C . SER A 1 88 ? -4.165 -6.456 16.105 1.00 92.12 88 SER A C 1
ATOM 716 O O . SER A 1 88 ? -4.679 -6.330 17.212 1.00 92.12 88 SER A O 1
ATOM 718 N N . SER A 1 89 ? -4.473 -5.640 15.090 1.00 92.75 89 SER A N 1
ATOM 719 C CA . SER A 1 89 ? -5.477 -4.572 15.217 1.00 92.75 89 SER A CA 1
ATOM 720 C C . SER A 1 89 ? -6.897 -5.116 15.395 1.00 92.75 89 SER A C 1
ATOM 722 O O . SER A 1 89 ? -7.650 -4.590 16.211 1.00 92.75 89 SER A O 1
ATOM 724 N N . VAL A 1 90 ? -7.244 -6.210 14.710 1.00 94.19 90 VAL A N 1
ATOM 725 C CA . VAL A 1 90 ? -8.540 -6.888 14.867 1.00 94.19 90 VAL A CA 1
ATOM 726 C C . VAL A 1 90 ? -8.671 -7.496 16.262 1.00 94.19 90 VAL A C 1
ATOM 728 O O . VAL A 1 90 ? -9.718 -7.360 16.893 1.00 94.19 90 VAL A O 1
ATOM 731 N N . ASP A 1 91 ? -7.620 -8.144 16.760 1.00 95.38 91 ASP A N 1
ATOM 732 C CA . ASP A 1 91 ? -7.627 -8.750 18.092 1.00 95.38 91 ASP A CA 1
ATOM 733 C C . ASP A 1 91 ? -7.710 -7.683 19.190 1.00 95.38 91 ASP A C 1
ATOM 735 O O . ASP A 1 91 ? -8.483 -7.838 20.137 1.00 95.38 91 ASP A O 1
ATOM 739 N N . ALA A 1 92 ? -6.997 -6.563 19.029 1.00 93.50 92 ALA A N 1
ATOM 740 C CA . ALA A 1 92 ? -7.111 -5.408 19.917 1.00 93.50 92 ALA A CA 1
ATOM 741 C C . ALA A 1 92 ? -8.531 -4.821 19.903 1.00 93.50 92 ALA A C 1
ATOM 743 O O . ALA A 1 92 ? -9.102 -4.578 20.962 1.00 93.50 92 ALA A O 1
ATOM 744 N N . TYR A 1 93 ? -9.132 -4.665 18.719 1.00 94.88 93 TYR A N 1
ATOM 745 C CA . TYR A 1 93 ? -10.497 -4.161 18.561 1.00 94.88 93 TYR A CA 1
ATOM 746 C C . TYR A 1 93 ? -11.528 -5.060 19.258 1.00 94.88 93 TYR A C 1
ATOM 748 O O . TYR A 1 93 ? -12.353 -4.586 20.039 1.00 94.88 93 TYR A O 1
ATOM 756 N N . ARG A 1 94 ? -11.444 -6.378 19.032 1.00 93.44 94 ARG A N 1
ATOM 757 C CA . ARG A 1 94 ? -12.314 -7.369 19.684 1.00 93.44 94 ARG A CA 1
ATOM 758 C C . ARG A 1 94 ? -12.144 -7.368 21.198 1.00 93.44 94 ARG A C 1
ATOM 760 O O . ARG A 1 94 ? -13.139 -7.423 21.912 1.00 93.44 94 ARG A O 1
ATOM 767 N N . SER A 1 95 ? -10.904 -7.285 21.674 1.00 94.56 95 SER A N 1
ATOM 768 C CA . SER A 1 95 ? -10.596 -7.291 23.108 1.00 94.56 95 SER A CA 1
ATOM 769 C C . SER A 1 95 ? -11.079 -6.021 23.809 1.00 94.56 95 SER A C 1
ATOM 771 O O . SER A 1 95 ? -11.544 -6.096 24.939 1.00 94.56 95 SER A O 1
ATOM 773 N N . ALA A 1 96 ? -10.988 -4.867 23.143 1.00 93.75 96 ALA A N 1
ATOM 774 C CA . ALA A 1 96 ? -11.388 -3.584 23.713 1.00 93.75 96 ALA A CA 1
ATOM 775 C C . ALA A 1 96 ? -12.912 -3.421 23.822 1.00 93.75 96 ALA A C 1
ATOM 777 O O . ALA A 1 96 ? -13.385 -2.763 24.745 1.00 93.75 96 ALA A O 1
ATOM 778 N N . LEU A 1 97 ? -13.675 -3.988 22.880 1.00 93.62 97 LEU A N 1
ATOM 779 C CA . LEU A 1 97 ? -15.128 -3.803 22.831 1.00 93.62 97 LEU A CA 1
ATOM 780 C C . LEU A 1 97 ? -15.922 -4.979 23.401 1.00 93.62 97 LEU A C 1
ATOM 782 O O . LEU A 1 97 ? -16.994 -4.755 23.959 1.00 93.62 97 LEU A O 1
ATOM 786 N N . GLY A 1 98 ? -15.438 -6.217 23.262 1.00 92.06 98 GLY A N 1
ATOM 787 C CA . GLY A 1 98 ? -16.176 -7.412 23.678 1.00 92.06 98 GLY A CA 1
ATOM 788 C C . GLY A 1 98 ? -17.626 -7.397 23.177 1.00 92.06 98 GLY A C 1
ATOM 789 O O . GLY A 1 98 ? -17.886 -7.191 21.989 1.00 92.06 98 GLY A O 1
ATOM 790 N N . ASP A 1 99 ? -18.571 -7.539 24.106 1.00 91.50 99 ASP A N 1
ATOM 791 C CA . ASP A 1 99 ? -20.015 -7.554 23.826 1.00 91.50 99 ASP A CA 1
ATOM 792 C C . ASP A 1 99 ? -20.586 -6.176 23.437 1.00 91.50 99 ASP A C 1
ATOM 794 O O . ASP A 1 99 ? -21.701 -6.075 22.930 1.00 91.50 99 ASP A O 1
ATOM 798 N N . GLN A 1 100 ? -19.833 -5.093 23.644 1.00 91.94 100 GLN A N 1
ATOM 799 C CA . GLN A 1 100 ? -20.281 -3.721 23.378 1.00 91.94 100 GLN A CA 1
ATOM 800 C C . GLN A 1 100 ? -20.039 -3.284 21.928 1.00 91.94 100 GLN A C 1
ATOM 802 O O . GLN A 1 100 ? -20.374 -2.157 21.561 1.00 91.94 100 GLN A O 1
ATOM 807 N N . LYS A 1 101 ? -19.505 -4.174 21.080 1.00 93.31 101 LYS A N 1
ATOM 808 C CA . LYS A 1 101 ? -19.182 -3.891 19.677 1.00 93.31 101 LYS A CA 1
ATOM 809 C C . LYS A 1 101 ? -20.361 -3.291 18.902 1.00 93.31 101 LYS A C 1
ATOM 811 O O . LYS A 1 101 ? -20.210 -2.250 18.273 1.00 93.31 101 LYS A O 1
ATOM 816 N N . GLU A 1 102 ? -21.534 -3.919 18.950 1.00 92.75 102 GLU A N 1
ATOM 817 C CA . GLU A 1 102 ? -22.692 -3.454 18.170 1.00 92.75 102 GLU A CA 1
ATOM 818 C C . GLU A 1 102 ? -23.218 -2.093 18.633 1.00 92.75 102 GLU A C 1
ATOM 820 O O . GLU A 1 102 ? -23.747 -1.325 17.830 1.00 92.75 102 GLU A O 1
ATOM 825 N N . ALA A 1 103 ? -23.113 -1.800 19.931 1.00 93.31 103 ALA A N 1
ATOM 826 C CA . ALA A 1 103 ? -23.482 -0.498 20.469 1.00 93.31 103 ALA A CA 1
ATOM 827 C C . ALA A 1 103 ? -22.464 0.562 20.035 1.00 93.31 103 ALA A C 1
ATOM 829 O O . ALA A 1 103 ? -22.860 1.629 19.577 1.00 93.31 103 ALA A O 1
ATOM 830 N N . PHE A 1 104 ? -21.172 0.234 20.106 1.00 95.12 104 PHE A N 1
ATOM 831 C CA . PHE A 1 104 ? -20.078 1.090 19.662 1.00 95.12 104 PHE A CA 1
ATOM 832 C C . PHE A 1 104 ? -20.185 1.457 18.175 1.00 95.12 104 PHE A C 1
ATOM 834 O O . PHE A 1 104 ? -20.103 2.633 17.837 1.00 95.12 104 PHE A O 1
ATOM 841 N N . GLU A 1 105 ? -20.431 0.491 17.284 1.00 93.56 105 GLU A N 1
ATOM 842 C CA . GLU A 1 105 ? -20.511 0.733 15.831 1.00 93.56 105 GLU A CA 1
ATOM 843 C C . GLU A 1 105 ? -21.699 1.627 15.421 1.00 93.56 105 GLU A C 1
ATOM 845 O O . GLU A 1 105 ? -21.701 2.179 14.322 1.00 93.56 105 GLU A O 1
ATOM 850 N N . LYS A 1 106 ? -22.696 1.806 16.298 1.00 95.94 106 LYS A N 1
ATOM 851 C CA . LYS A 1 106 ? -23.840 2.712 16.082 1.00 95.94 106 LYS A CA 1
ATOM 852 C C . LYS A 1 106 ? -23.568 4.152 16.522 1.00 95.94 106 LYS A C 1
ATOM 854 O O . LYS A 1 106 ? -24.349 5.036 16.178 1.00 95.94 106 LYS A O 1
ATOM 859 N N . LEU A 1 107 ? -22.510 4.383 17.297 1.00 95.06 107 LEU A N 1
ATOM 860 C CA . LEU A 1 107 ? -22.118 5.716 17.749 1.00 95.06 107 LEU A CA 1
ATOM 861 C C . LEU A 1 107 ? -21.461 6.502 16.610 1.00 95.06 107 LEU A C 1
ATOM 863 O O . LEU A 1 107 ? -20.818 5.922 15.732 1.00 95.06 107 LEU A O 1
ATOM 867 N N . SER A 1 108 ? -21.567 7.831 16.654 1.00 96.12 108 SER A N 1
ATOM 868 C CA . SER A 1 108 ? -20.783 8.700 15.772 1.00 96.12 108 SER A CA 1
ATOM 869 C C . SER A 1 108 ? -19.286 8.602 16.083 1.00 96.12 108 SER A C 1
ATOM 871 O O . SER A 1 108 ? -18.887 8.210 17.176 1.00 96.12 108 SER A O 1
ATOM 873 N N . GLU A 1 109 ? -18.430 9.008 15.147 1.00 93.62 109 GLU A N 1
ATOM 874 C CA . GLU A 1 109 ? -16.972 8.892 15.295 1.00 93.62 109 GLU A CA 1
ATOM 875 C C . GLU A 1 109 ? -16.436 9.603 16.556 1.00 93.62 109 GLU A C 1
ATOM 877 O O . GLU A 1 109 ? -15.596 9.072 17.286 1.00 93.62 109 GLU A O 1
ATOM 882 N N . SER A 1 110 ? -16.985 10.781 16.876 1.00 95.12 110 SER A N 1
ATOM 883 C CA . SER A 1 110 ? -16.624 11.512 18.096 1.00 95.12 110 SER A CA 1
ATOM 884 C C . SER A 1 110 ? -17.076 10.790 19.367 1.00 95.12 110 SER A C 1
ATOM 886 O O . SER A 1 110 ? -16.381 10.846 20.380 1.00 95.12 110 SER A O 1
ATOM 888 N N . GLU A 1 111 ? -18.238 10.143 19.345 1.00 96.12 111 GLU A N 1
ATOM 889 C CA . GLU A 1 111 ? -18.764 9.386 20.482 1.00 96.12 111 GLU A CA 1
ATOM 890 C C . GLU A 1 111 ? -18.010 8.070 20.667 1.00 96.12 111 GLU A C 1
ATOM 892 O O . GLU A 1 111 ? -17.665 7.732 21.794 1.00 96.12 111 GLU A O 1
ATOM 897 N N . GLN A 1 112 ? -17.669 7.378 19.576 1.00 95.00 112 GLN A N 1
ATOM 898 C CA . GLN A 1 112 ? -16.812 6.192 19.586 1.00 95.00 112 GLN A CA 1
ATOM 899 C C . GLN A 1 112 ? -15.477 6.486 20.273 1.00 95.00 112 GLN A C 1
ATOM 901 O O . GLN A 1 112 ? -15.080 5.776 21.198 1.00 95.00 112 GLN A O 1
ATOM 906 N N . LYS A 1 113 ? -14.816 7.578 19.868 1.00 95.50 113 LYS A N 1
ATOM 907 C CA . LYS A 1 113 ? -13.536 8.006 20.439 1.00 95.50 113 LYS A CA 1
ATOM 908 C C . LYS A 1 113 ? -13.615 8.281 21.942 1.00 95.50 113 LYS A C 1
ATOM 910 O O . LYS A 1 113 ? -12.653 8.002 22.650 1.00 95.50 113 LYS A O 1
ATOM 915 N N . ASN A 1 114 ? -14.733 8.825 22.421 1.00 94.75 114 ASN A N 1
ATOM 916 C CA . ASN A 1 114 ? -14.920 9.156 23.834 1.00 94.75 114 ASN A CA 1
ATOM 917 C C . ASN A 1 114 ? -15.353 7.944 24.672 1.00 94.75 114 ASN A C 1
ATOM 919 O O . ASN A 1 114 ? -14.878 7.783 25.792 1.00 94.75 114 ASN A O 1
ATOM 923 N N . ALA A 1 115 ? -16.251 7.108 24.146 1.00 92.88 115 ALA A N 1
ATOM 924 C CA . ALA A 1 115 ? -16.814 5.966 24.861 1.00 92.88 115 ALA A CA 1
ATOM 925 C C . ALA A 1 115 ? -15.806 4.818 24.992 1.00 92.88 115 ALA A C 1
ATOM 927 O O . ALA A 1 115 ? -15.637 4.266 26.077 1.00 92.88 115 ALA A O 1
ATOM 928 N N . HIS A 1 116 ? -15.107 4.489 23.900 1.00 94.19 116 HIS A N 1
ATOM 929 C CA . HIS A 1 116 ? -14.117 3.412 23.864 1.00 94.19 116 HIS A CA 1
ATOM 930 C C . HIS A 1 116 ? -12.869 3.846 23.083 1.00 94.19 116 HIS A C 1
ATOM 932 O O . HIS A 1 116 ? -12.695 3.436 21.932 1.00 94.19 116 HIS A O 1
ATOM 938 N N . PRO A 1 117 ? -11.971 4.645 23.694 1.00 93.94 117 PRO A N 1
ATOM 939 C CA . PRO A 1 117 ? -10.779 5.161 23.021 1.00 93.94 117 PRO A CA 1
ATOM 940 C C . PRO A 1 117 ? -9.894 4.060 22.426 1.00 93.94 117 PRO A C 1
ATOM 942 O O . PRO A 1 117 ? -9.419 4.194 21.301 1.00 93.94 117 PRO A O 1
ATOM 945 N N . ASP A 1 118 ? -9.707 2.948 23.140 1.00 94.00 118 ASP A N 1
ATOM 946 C CA . ASP A 1 118 ? -8.870 1.835 22.677 1.00 94.00 118 ASP A CA 1
ATOM 947 C C . ASP A 1 118 ? -9.502 1.087 21.498 1.00 94.00 118 ASP A C 1
ATOM 949 O O . ASP A 1 118 ? -8.821 0.790 20.516 1.00 94.00 118 ASP A O 1
ATOM 953 N N . GLY A 1 119 ? -10.817 0.848 21.553 1.00 94.25 119 GLY A N 1
ATOM 954 C CA . GLY A 1 119 ? -11.572 0.257 20.446 1.00 94.25 119 GLY A CA 1
ATOM 955 C C . GLY A 1 119 ? -11.558 1.162 19.215 1.00 94.25 119 GLY A C 1
ATOM 956 O O . GLY A 1 119 ? -11.274 0.707 18.109 1.00 94.25 119 GLY A O 1
ATOM 957 N N . TYR A 1 120 ? -11.755 2.464 19.413 1.00 95.94 120 TYR A N 1
ATOM 958 C CA . TYR A 1 120 ? -11.639 3.462 18.357 1.00 95.94 120 TYR A CA 1
ATOM 959 C C . TYR A 1 120 ? -10.243 3.478 17.724 1.00 95.94 120 TYR A C 1
ATOM 961 O O . TYR A 1 120 ? -10.113 3.371 16.507 1.00 95.94 120 TYR A O 1
ATOM 969 N N . ASN A 1 121 ? -9.184 3.546 18.531 1.00 93.56 121 ASN A N 1
ATOM 970 C CA . ASN A 1 121 ? -7.809 3.554 18.033 1.00 93.56 121 ASN A CA 1
ATOM 971 C C . ASN A 1 121 ? -7.472 2.263 17.272 1.00 93.56 121 ASN A C 1
ATOM 973 O O . ASN A 1 121 ? -6.834 2.319 16.219 1.00 93.56 121 ASN A O 1
ATOM 977 N N . ALA A 1 122 ? -7.923 1.105 17.763 1.00 93.94 122 ALA A N 1
ATOM 978 C CA . ALA A 1 122 ? -7.743 -0.171 17.080 1.00 93.94 122 ALA A CA 1
ATOM 979 C C . ALA A 1 122 ? -8.474 -0.211 15.726 1.00 93.94 122 ALA A C 1
ATOM 981 O O . ALA A 1 122 ? -7.897 -0.677 14.742 1.00 93.94 122 ALA A O 1
ATOM 982 N N . LEU A 1 123 ? -9.693 0.336 15.649 1.00 94.19 123 LEU A N 1
ATOM 983 C CA . LEU A 1 123 ? -10.464 0.447 14.407 1.00 94.19 123 LEU A CA 1
ATOM 984 C C . LEU A 1 123 ? -9.780 1.367 13.386 1.00 94.19 123 LEU A C 1
ATOM 986 O O . LEU A 1 123 ? -9.601 0.995 12.227 1.00 94.19 123 LEU A O 1
ATOM 990 N N . GLN A 1 124 ? -9.334 2.545 13.821 1.00 93.00 124 GLN A N 1
ATOM 991 C CA . GLN A 1 124 ? -8.607 3.486 12.965 1.00 93.00 124 GLN A CA 1
ATOM 992 C C . GLN A 1 124 ? -7.308 2.866 12.438 1.00 93.00 124 GLN A C 1
ATOM 994 O O . GLN A 1 124 ? -6.991 2.962 11.250 1.00 93.00 124 GLN A O 1
ATOM 999 N N . ARG A 1 125 ? -6.582 2.147 13.302 1.00 91.25 125 ARG A N 1
ATOM 1000 C CA . ARG A 1 125 ? -5.378 1.413 12.907 1.00 91.25 125 ARG A CA 1
ATOM 1001 C C . ARG A 1 125 ? -5.685 0.313 11.889 1.00 91.25 125 ARG A C 1
ATOM 1003 O O . ARG A 1 125 ? -4.953 0.186 10.911 1.00 91.25 125 ARG A O 1
ATOM 1010 N N . PHE A 1 126 ? -6.771 -0.439 12.073 1.00 93.38 126 PHE A N 1
ATOM 1011 C CA . PHE A 1 126 ? -7.233 -1.451 11.118 1.00 93.38 126 PHE A CA 1
ATOM 1012 C C . PHE A 1 126 ? -7.500 -0.847 9.732 1.00 93.38 126 PHE A C 1
ATOM 1014 O O . PHE A 1 126 ? -6.959 -1.332 8.735 1.00 93.38 126 PHE A O 1
ATOM 1021 N N . HIS A 1 127 ? -8.277 0.239 9.659 1.00 92.56 127 HIS A N 1
ATOM 1022 C CA . HIS A 1 127 ? -8.568 0.922 8.394 1.00 92.56 127 HIS A CA 1
ATOM 1023 C C . HIS A 1 127 ? -7.298 1.401 7.698 1.00 92.56 127 HIS A C 1
ATOM 1025 O O . HIS A 1 127 ? -7.117 1.188 6.499 1.00 92.56 127 HIS A O 1
ATOM 1031 N N . LYS A 1 128 ? -6.382 1.987 8.466 1.00 90.31 128 LYS A N 1
ATOM 1032 C CA . LYS A 1 128 ? -5.116 2.482 7.943 1.00 90.31 128 LYS A CA 1
ATOM 1033 C C . LYS A 1 128 ? -4.216 1.368 7.403 1.00 90.31 128 LYS A C 1
ATOM 1035 O O . LYS A 1 128 ? -3.622 1.529 6.340 1.00 90.31 128 LYS A O 1
ATOM 1040 N N . ILE A 1 129 ? -4.110 0.242 8.109 1.00 91.25 129 ILE A N 1
ATOM 1041 C CA . ILE A 1 129 ? -3.308 -0.903 7.654 1.00 91.25 129 ILE A CA 1
ATOM 1042 C C . ILE A 1 129 ? -3.905 -1.512 6.380 1.00 91.25 129 ILE A C 1
ATOM 1044 O O . ILE A 1 129 ? -3.146 -1.850 5.475 1.00 91.25 129 ILE A O 1
ATOM 1048 N N . ASN A 1 130 ? -5.235 -1.612 6.275 1.00 92.62 130 ASN A N 1
ATOM 1049 C CA . ASN A 1 130 ? -5.884 -2.058 5.037 1.00 92.62 130 ASN A CA 1
ATOM 1050 C C . ASN A 1 130 ? -5.574 -1.123 3.870 1.00 92.62 130 ASN A C 1
ATOM 1052 O O . ASN A 1 130 ? -5.141 -1.591 2.824 1.00 92.62 130 ASN A O 1
ATOM 1056 N N . LEU A 1 131 ? -5.686 0.192 4.073 1.00 91.06 131 LEU A N 1
ATOM 1057 C CA . LEU A 1 131 ? -5.350 1.163 3.036 1.00 91.06 131 LEU A CA 1
ATOM 1058 C C . LEU A 1 131 ? -3.891 1.028 2.570 1.00 91.06 131 LEU A C 1
ATOM 1060 O O . LEU A 1 131 ? -3.618 1.030 1.373 1.00 91.06 131 LEU A O 1
ATOM 1064 N N . LEU A 1 132 ? -2.950 0.865 3.508 1.00 90.88 132 LEU A N 1
ATOM 1065 C CA . LEU A 1 132 ? -1.540 0.623 3.190 1.00 90.88 132 LEU A CA 1
ATOM 1066 C C . LEU A 1 132 ? -1.339 -0.683 2.415 1.00 90.88 132 LEU A C 1
ATOM 1068 O O . LEU A 1 132 ? -0.512 -0.728 1.505 1.00 90.88 132 LEU A O 1
ATOM 1072 N N . LYS A 1 133 ? -2.079 -1.740 2.763 1.00 92.31 133 LYS A N 1
ATOM 1073 C CA . LYS A 1 133 ? -2.031 -3.030 2.067 1.00 92.31 133 LYS A CA 1
ATOM 1074 C C . LYS A 1 133 ? -2.508 -2.884 0.625 1.00 92.31 133 LYS A C 1
ATOM 1076 O O . LYS A 1 133 ? -1.797 -3.314 -0.282 1.00 92.31 133 LYS A O 1
ATOM 1081 N N . ASP A 1 134 ? -3.652 -2.241 0.424 1.00 92.25 134 ASP A N 1
ATOM 1082 C CA . ASP A 1 134 ? -4.251 -2.038 -0.896 1.00 92.25 134 ASP A CA 1
ATOM 1083 C C . ASP A 1 134 ? -3.347 -1.168 -1.776 1.00 92.25 134 ASP A C 1
ATOM 1085 O O . ASP A 1 134 ? -3.049 -1.526 -2.914 1.00 92.25 134 ASP A O 1
ATOM 1089 N N . LYS A 1 135 ? -2.799 -0.081 -1.220 1.00 91.56 135 LYS A N 1
ATOM 1090 C CA . LYS A 1 135 ? -1.851 0.785 -1.933 1.00 91.56 135 LYS A CA 1
ATOM 1091 C C . LYS A 1 135 ? -0.542 0.079 -2.279 1.00 91.56 135 LYS A C 1
ATOM 1093 O O . LYS A 1 135 ? 0.000 0.277 -3.362 1.00 91.56 135 LYS A O 1
ATOM 1098 N N . SER A 1 136 ? -0.042 -0.778 -1.393 1.00 92.31 136 SER A N 1
ATOM 1099 C CA . SER A 1 136 ? 1.157 -1.582 -1.663 1.00 92.31 136 SER A CA 1
ATOM 1100 C C . SER A 1 136 ? 0.923 -2.575 -2.805 1.00 92.31 136 SER A C 1
ATOM 1102 O O . SER A 1 136 ? 1.793 -2.756 -3.658 1.00 92.31 136 SER A O 1
ATOM 1104 N N . GLN A 1 137 ? -0.264 -3.184 -2.854 1.00 93.75 137 GLN A N 1
ATOM 1105 C CA . GLN A 1 137 ? -0.671 -4.051 -3.956 1.00 93.75 137 GLN A CA 1
ATOM 1106 C C . GLN A 1 137 ? -0.770 -3.265 -5.275 1.00 93.75 137 GLN A C 1
ATOM 1108 O O . GLN A 1 137 ? -0.182 -3.690 -6.268 1.00 93.75 137 GLN A O 1
ATOM 1113 N N . GLU A 1 138 ? -1.404 -2.089 -5.264 1.00 93.75 138 GLU A N 1
ATOM 1114 C CA . GLU A 1 138 ? -1.518 -1.203 -6.433 1.00 93.75 138 GLU A CA 1
ATOM 1115 C C . GLU A 1 138 ? -0.137 -0.811 -6.994 1.00 93.75 138 GLU A C 1
ATOM 1117 O O . GLU A 1 138 ? 0.099 -0.895 -8.199 1.00 93.75 138 GLU A O 1
ATOM 1122 N N . ILE A 1 139 ? 0.819 -0.448 -6.131 1.00 93.50 139 ILE A N 1
ATOM 1123 C CA . ILE A 1 139 ? 2.204 -0.158 -6.542 1.00 93.50 139 ILE A CA 1
ATOM 1124 C C . ILE A 1 139 ? 2.854 -1.390 -7.182 1.00 93.50 139 ILE A C 1
ATOM 1126 O O . ILE A 1 139 ? 3.499 -1.281 -8.223 1.00 93.50 139 ILE A O 1
ATOM 1130 N N . SER A 1 140 ? 2.684 -2.574 -6.588 1.00 94.56 140 SER A N 1
ATOM 1131 C CA . SER A 1 140 ? 3.247 -3.824 -7.119 1.00 94.56 140 SER A CA 1
ATOM 1132 C C . SER A 1 140 ? 2.709 -4.172 -8.511 1.00 94.56 140 SER A C 1
ATOM 1134 O O . SER A 1 140 ? 3.451 -4.694 -9.350 1.00 94.56 140 SER A O 1
ATOM 1136 N N . GLU A 1 141 ? 1.435 -3.876 -8.766 1.00 94.56 141 GLU A N 1
ATOM 1137 C CA . GLU A 1 141 ? 0.787 -4.024 -10.071 1.00 94.56 141 GLU A CA 1
ATOM 1138 C C . GLU A 1 141 ? 1.318 -2.991 -11.070 1.00 94.56 141 GLU A C 1
ATOM 1140 O O . GLU A 1 141 ? 1.785 -3.368 -12.143 1.00 94.56 141 GLU A O 1
ATOM 1145 N N . LYS A 1 142 ? 1.403 -1.712 -10.683 1.00 94.19 142 LYS A N 1
ATOM 1146 C CA . LYS A 1 142 ? 1.972 -0.650 -11.533 1.00 94.19 142 LYS A CA 1
ATOM 1147 C C . LYS A 1 142 ? 3.420 -0.923 -11.937 1.00 94.19 142 LYS A C 1
ATOM 1149 O O . LYS A 1 142 ? 3.786 -0.673 -13.083 1.00 94.19 142 LYS A O 1
ATOM 1154 N N . LEU A 1 143 ? 4.237 -1.478 -11.039 1.00 93.56 143 LEU A N 1
ATOM 1155 C CA . LEU A 1 143 ? 5.604 -1.911 -11.354 1.00 93.56 143 LEU A CA 1
ATOM 1156 C C . LEU A 1 143 ? 5.632 -3.052 -12.386 1.00 93.56 143 LEU A C 1
ATOM 1158 O O . LEU A 1 143 ? 6.530 -3.104 -13.224 1.00 93.56 143 LEU A O 1
ATOM 1162 N N . MET A 1 144 ? 4.667 -3.977 -12.338 1.00 93.19 144 MET A N 1
ATOM 1163 C CA . MET A 1 144 ? 4.546 -5.056 -13.327 1.00 93.19 144 MET A CA 1
ATOM 1164 C C . MET A 1 144 ? 4.156 -4.518 -14.704 1.00 93.19 144 MET A C 1
ATOM 1166 O O . MET A 1 144 ? 4.761 -4.901 -15.707 1.00 93.19 144 MET A O 1
ATOM 1170 N N . ASP A 1 145 ? 3.177 -3.620 -14.735 1.00 92.12 145 ASP A N 1
ATOM 1171 C CA . ASP A 1 145 ? 2.707 -2.989 -15.963 1.00 92.12 145 ASP A CA 1
ATOM 1172 C C . ASP A 1 145 ? 3.819 -2.164 -16.613 1.00 92.12 145 ASP A C 1
ATOM 1174 O O . ASP A 1 145 ? 4.083 -2.315 -17.803 1.00 92.12 145 ASP A O 1
ATOM 1178 N N . LEU A 1 146 ? 4.525 -1.346 -15.824 1.00 90.44 146 LEU A N 1
ATOM 1179 C CA . LEU A 1 146 ? 5.676 -0.569 -16.290 1.00 90.44 146 LEU A CA 1
ATOM 1180 C C . LEU A 1 146 ? 6.793 -1.471 -16.822 1.00 90.44 146 LEU A C 1
ATOM 1182 O O . LEU A 1 146 ? 7.348 -1.190 -17.878 1.00 90.44 146 LEU A O 1
ATOM 1186 N N . SER A 1 147 ? 7.101 -2.574 -16.134 1.00 90.19 147 SER A N 1
ATOM 1187 C CA . SER A 1 147 ? 8.096 -3.552 -16.603 1.00 90.19 147 SER A CA 1
ATOM 1188 C C . SER A 1 147 ? 7.748 -4.114 -17.985 1.00 90.19 147 SER A C 1
ATOM 1190 O O . SER A 1 147 ? 8.626 -4.247 -18.838 1.00 90.19 147 SER A O 1
ATOM 1192 N N . SER A 1 148 ? 6.466 -4.406 -18.212 1.00 88.19 148 SER A N 1
ATOM 1193 C CA . SER A 1 148 ? 5.971 -4.947 -19.483 1.00 88.19 148 SER A CA 1
ATOM 1194 C C . SER A 1 148 ? 5.988 -3.887 -20.589 1.00 88.19 148 SER A C 1
ATOM 1196 O O . SER A 1 148 ? 6.392 -4.166 -21.712 1.00 88.19 148 SER A O 1
ATOM 1198 N N . GLU A 1 149 ? 5.599 -2.648 -20.281 1.00 86.75 149 GLU A N 1
ATOM 1199 C CA . GLU A 1 149 ? 5.621 -1.549 -21.254 1.00 86.75 149 GLU A CA 1
ATOM 1200 C C . GLU A 1 149 ? 7.033 -1.171 -21.700 1.00 86.75 149 GLU A C 1
ATOM 1202 O O . GLU A 1 149 ? 7.244 -0.927 -22.886 1.00 86.75 149 GLU A O 1
ATOM 1207 N N . ILE A 1 150 ? 8.002 -1.162 -20.780 1.00 83.81 150 ILE A N 1
ATOM 1208 C CA . ILE A 1 150 ? 9.403 -0.875 -21.114 1.00 83.81 150 ILE A CA 1
ATOM 1209 C C . ILE A 1 150 ? 9.979 -1.968 -22.030 1.00 83.81 150 ILE A C 1
ATOM 1211 O O . ILE A 1 150 ? 10.680 -1.650 -22.986 1.00 83.81 150 ILE A O 1
ATOM 1215 N N . GLU A 1 151 ? 9.661 -3.245 -21.788 1.00 84.62 151 GLU A N 1
ATOM 1216 C CA . GLU A 1 151 ? 10.052 -4.343 -22.688 1.00 84.62 151 GLU A CA 1
ATOM 1217 C C . GLU A 1 151 ? 9.426 -4.191 -24.077 1.00 84.62 151 GLU A C 1
ATOM 1219 O O . GLU A 1 151 ? 10.112 -4.302 -25.089 1.00 84.62 151 GLU A O 1
ATOM 1224 N N . HIS A 1 152 ? 8.124 -3.905 -24.144 1.00 82.94 152 HIS A N 1
ATOM 1225 C CA . HIS A 1 152 ? 7.444 -3.744 -25.426 1.00 82.94 152 HIS A CA 1
ATOM 1226 C C . HIS A 1 152 ? 7.967 -2.561 -26.238 1.00 82.94 152 HIS A C 1
ATOM 1228 O O . HIS A 1 152 ? 7.990 -2.653 -27.464 1.00 82.94 152 HIS A O 1
ATOM 1234 N N . GLN A 1 153 ? 8.390 -1.475 -25.587 1.00 74.50 153 GLN A N 1
ATOM 1235 C CA . GLN A 1 153 ? 9.021 -0.363 -26.289 1.00 74.50 153 GLN A CA 1
ATOM 1236 C C . GLN A 1 153 ? 10.356 -0.788 -26.920 1.00 74.50 153 GLN A C 1
ATOM 1238 O O . GLN A 1 153 ? 10.592 -0.468 -28.081 1.00 74.50 153 GLN A O 1
ATOM 1243 N N . SER A 1 154 ? 11.183 -1.565 -26.212 1.00 70.81 154 SER A N 1
ATOM 1244 C CA . SER A 1 154 ? 12.483 -2.015 -26.739 1.00 70.81 154 SER A CA 1
ATOM 1245 C C . SER A 1 154 ? 12.352 -2.885 -27.980 1.00 70.81 154 SER A C 1
ATOM 1247 O O . SER A 1 154 ? 13.102 -2.739 -28.937 1.00 70.81 154 SER A O 1
ATOM 1249 N N . LEU A 1 155 ? 11.371 -3.787 -27.976 1.00 68.38 155 LEU A N 1
ATOM 1250 C CA . LEU A 1 155 ? 11.156 -4.730 -29.071 1.00 68.38 155 LEU A CA 1
ATOM 1251 C C . LEU A 1 155 ? 10.613 -4.054 -30.337 1.00 68.38 155 LEU A C 1
ATOM 1253 O O . LEU A 1 155 ? 10.698 -4.633 -31.414 1.00 68.38 155 LEU A O 1
ATOM 1257 N N . GLN A 1 156 ? 10.035 -2.854 -30.225 1.00 62.88 156 GLN A N 1
ATOM 1258 C CA . GLN A 1 156 ? 9.609 -2.064 -31.386 1.00 62.88 156 GLN A CA 1
ATOM 1259 C C . GLN A 1 156 ? 10.763 -1.284 -32.030 1.00 62.88 156 GLN A C 1
ATOM 1261 O O . GLN A 1 156 ? 10.630 -0.869 -33.180 1.00 62.88 156 GLN A O 1
ATOM 1266 N N . GLU A 1 157 ? 11.868 -1.085 -31.308 1.00 58.25 157 GLU A N 1
ATOM 1267 C CA . GLU A 1 157 ? 13.076 -0.406 -31.795 1.00 58.25 157 GLU A CA 1
ATOM 1268 C C . GLU A 1 157 ? 14.073 -1.381 -32.455 1.00 58.25 157 GLU A C 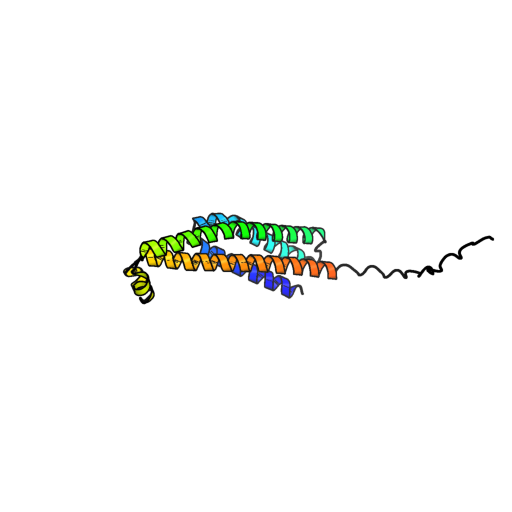1
ATOM 1270 O O . GLU A 1 157 ? 14.947 -0.946 -33.204 1.00 58.25 157 GLU A O 1
ATOM 1275 N N . GLU A 1 158 ? 13.925 -2.697 -32.253 1.00 55.50 158 GLU A N 1
ATOM 1276 C CA . GLU A 1 158 ? 14.678 -3.703 -33.010 1.00 55.50 158 GLU A CA 1
ATOM 1277 C C . GLU A 1 158 ? 14.153 -3.778 -34.454 1.00 55.50 158 GLU A C 1
ATOM 1279 O O . GLU A 1 158 ? 13.033 -4.227 -34.711 1.00 55.50 158 GLU A O 1
ATOM 1284 N N . GLU A 1 159 ? 14.969 -3.328 -35.417 1.00 52.56 159 GLU A N 1
ATOM 1285 C CA . GLU A 1 159 ? 14.705 -3.522 -36.844 1.00 52.56 159 GLU A CA 1
ATOM 1286 C C . GLU A 1 159 ? 14.383 -4.998 -37.099 1.00 52.56 159 GLU A C 1
ATOM 1288 O O . GLU A 1 159 ? 15.166 -5.889 -36.757 1.00 52.56 159 GLU A O 1
ATOM 1293 N N . THR A 1 160 ? 13.230 -5.266 -37.723 1.00 57.56 160 THR A N 1
ATOM 1294 C CA . THR A 1 160 ? 12.925 -6.604 -38.232 1.00 57.56 160 THR A CA 1
ATOM 1295 C C . THR A 1 160 ? 14.128 -7.078 -39.037 1.00 57.56 160 THR A C 1
ATOM 1297 O O . THR A 1 160 ? 14.511 -6.361 -39.972 1.00 57.56 160 THR A O 1
ATOM 1300 N N . PRO A 1 161 ? 14.725 -8.241 -38.710 1.00 58.28 161 PRO A N 1
ATOM 1301 C CA . PRO A 1 161 ? 15.850 -8.738 -39.479 1.00 58.28 161 PRO A CA 1
ATOM 1302 C C . PRO A 1 161 ? 15.422 -8.768 -40.946 1.00 58.28 161 PRO A C 1
ATOM 1304 O O . PRO A 1 161 ? 14.271 -9.141 -41.222 1.00 58.28 161 PRO A O 1
ATOM 1307 N N . PRO A 1 162 ? 16.287 -8.330 -41.881 1.00 57.44 162 PRO A N 1
ATOM 1308 C CA . PRO A 1 162 ? 15.957 -8.393 -43.291 1.00 57.44 162 PRO A CA 1
ATOM 1309 C C . PRO A 1 162 ? 15.482 -9.812 -43.566 1.00 57.44 162 PRO A C 1
ATOM 1311 O O . PRO A 1 162 ? 16.150 -10.776 -43.189 1.00 57.44 162 PRO A O 1
ATOM 1314 N N . ILE A 1 163 ? 14.283 -9.930 -44.141 1.00 58.88 163 ILE A N 1
ATOM 1315 C CA . ILE A 1 163 ? 13.777 -11.207 -44.622 1.00 58.88 163 ILE A CA 1
ATOM 1316 C C . ILE A 1 163 ? 14.770 -11.613 -45.704 1.00 58.88 163 ILE A C 1
ATOM 1318 O O . ILE A 1 163 ? 14.653 -11.190 -46.854 1.00 58.88 163 ILE A O 1
ATOM 1322 N N . GLU A 1 164 ? 15.801 -12.369 -45.330 1.00 53.12 164 GLU A N 1
ATOM 1323 C CA . GLU A 1 164 ? 16.595 -13.072 -46.311 1.00 53.12 164 GLU A CA 1
ATOM 1324 C C . GLU A 1 164 ? 15.587 -13.895 -47.099 1.00 53.12 164 GLU A C 1
ATOM 1326 O O . GLU A 1 164 ? 14.750 -14.605 -46.527 1.00 53.12 164 GLU A O 1
ATOM 1331 N N . HIS A 1 165 ? 15.599 -13.721 -48.420 1.00 51.75 165 HIS A N 1
ATOM 1332 C CA . HIS A 1 165 ? 14.911 -14.624 -49.315 1.00 51.75 165 HIS A CA 1
ATOM 1333 C C . HIS A 1 165 ? 15.456 -16.016 -49.009 1.00 51.75 165 HIS A C 1
ATOM 1335 O O . HIS A 1 165 ? 16.516 -16.402 -49.495 1.00 51.75 165 HIS A O 1
ATOM 1341 N N . PHE A 1 166 ? 14.752 -16.755 -48.155 1.00 52.03 166 PHE A N 1
ATOM 1342 C CA . PHE A 1 166 ? 14.970 -18.173 -48.010 1.00 52.03 166 PHE A CA 1
ATOM 1343 C C . PHE A 1 166 ? 14.641 -18.752 -49.376 1.00 52.03 166 PHE A C 1
ATOM 1345 O O . PHE A 1 166 ? 13.472 -18.918 -49.730 1.00 52.03 166 PHE A O 1
ATOM 1352 N N . ASP A 1 167 ? 15.683 -19.021 -50.162 1.00 56.62 167 ASP A N 1
ATOM 1353 C CA . ASP A 1 167 ? 15.585 -19.958 -51.259 1.00 56.62 167 ASP A CA 1
ATOM 1354 C C . ASP A 1 167 ? 15.045 -21.237 -50.631 1.00 56.62 167 ASP A C 1
ATOM 1356 O O . ASP A 1 167 ? 15.743 -21.937 -49.888 1.00 56.62 167 ASP A O 1
ATOM 1360 N N . LEU A 1 168 ? 13.764 -21.505 -50.887 1.00 55.72 168 LEU A N 1
ATOM 1361 C CA . LEU A 1 168 ? 13.145 -22.802 -50.697 1.00 55.72 168 LEU A CA 1
ATOM 1362 C C . LEU A 1 168 ? 13.961 -23.770 -51.551 1.00 55.72 168 LEU A C 1
ATOM 1364 O O . LEU A 1 168 ? 13.623 -24.047 -52.701 1.00 55.72 168 LEU A O 1
ATOM 1368 N N . LYS A 1 169 ? 15.076 -24.266 -51.004 1.00 54.06 169 LYS A N 1
ATOM 1369 C CA . LYS A 1 169 ? 15.758 -25.430 -51.539 1.00 54.06 169 LYS A CA 1
ATOM 1370 C C . LYS A 1 169 ? 14.723 -26.528 -51.488 1.00 54.06 169 LYS A C 1
ATOM 1372 O O . LYS A 1 169 ? 14.372 -27.038 -50.430 1.00 54.06 169 LYS A O 1
ATOM 1377 N N . SER A 1 170 ? 14.180 -26.755 -52.672 1.00 56.09 170 SER A N 1
ATOM 1378 C CA . SER A 1 170 ? 13.213 -27.760 -53.032 1.00 56.09 170 SER A CA 1
ATOM 1379 C C . SER A 1 170 ? 13.376 -28.991 -52.144 1.00 56.09 170 SER A C 1
ATOM 1381 O O . SER A 1 170 ? 14.368 -29.713 -52.255 1.00 56.09 170 SER A O 1
ATOM 1383 N N . ASN A 1 171 ? 12.407 -29.216 -51.254 1.00 57.09 171 ASN A N 1
ATOM 1384 C CA . ASN A 1 171 ? 12.245 -30.456 -50.496 1.00 57.09 171 ASN A CA 1
ATOM 1385 C C . ASN A 1 171 ? 11.800 -31.577 -51.451 1.00 57.09 171 ASN A C 1
ATOM 1387 O O . ASN A 1 171 ? 10.773 -32.217 -51.235 1.00 57.09 171 ASN A O 1
ATOM 1391 N N . VAL A 1 172 ? 12.534 -31.794 -52.549 1.00 60.38 172 VAL A N 1
ATOM 1392 C CA . VAL A 1 172 ? 12.327 -32.975 -53.382 1.00 60.38 172 VAL A CA 1
ATOM 1393 C C . VAL A 1 172 ? 12.815 -34.158 -52.552 1.00 60.38 172 VAL A C 1
ATOM 1395 O O . VAL A 1 172 ? 13.991 -34.180 -52.171 1.00 60.38 172 VAL A O 1
ATOM 1398 N N . PRO A 1 173 ? 11.956 -35.139 -52.239 1.00 60.72 173 PRO A N 1
ATOM 1399 C CA . PRO A 1 173 ? 12.411 -36.370 -51.620 1.00 60.72 173 PRO A CA 1
ATOM 1400 C C . PRO A 1 173 ? 13.475 -36.994 -52.525 1.00 60.72 173 PRO A C 1
ATOM 1402 O O . PRO A 1 173 ? 13.277 -37.094 -53.738 1.00 60.72 173 PRO A O 1
ATOM 1405 N N . SER A 1 174 ? 14.611 -37.391 -51.949 1.00 61.38 174 SER A N 1
ATOM 1406 C CA . SER A 1 174 ? 15.638 -38.117 -52.702 1.00 61.38 174 SER A CA 1
ATOM 1407 C C . SER A 1 174 ? 15.008 -39.367 -53.327 1.00 61.38 174 SER A C 1
ATOM 1409 O O . SER A 1 174 ? 14.328 -40.106 -52.608 1.00 61.38 174 SER A O 1
ATOM 1411 N N . PRO A 1 175 ? 15.195 -39.623 -54.636 1.00 53.03 175 PRO A N 1
ATOM 1412 C CA . PRO A 1 175 ? 14.638 -40.809 -55.262 1.00 53.03 175 PRO A CA 1
ATOM 1413 C C . PRO A 1 175 ? 15.278 -42.032 -54.609 1.00 53.03 175 PRO A C 1
ATOM 1415 O O . PRO A 1 175 ? 16.492 -42.223 -54.666 1.00 53.03 175 PRO A O 1
ATOM 1418 N N . SER A 1 176 ? 14.456 -42.828 -53.929 1.00 52.69 176 SER A N 1
ATOM 1419 C CA . SER A 1 176 ? 14.879 -44.067 -53.293 1.00 52.69 176 SER A CA 1
ATOM 1420 C C . SER A 1 176 ? 15.468 -44.997 -54.350 1.00 52.69 176 SER A C 1
ATOM 1422 O O . SER A 1 176 ? 14.761 -45.467 -55.241 1.00 52.69 176 SER A O 1
ATOM 1424 N N . SER A 1 177 ? 16.766 -45.271 -54.252 1.00 55.16 177 SER A N 1
ATOM 1425 C CA . SER A 1 177 ? 17.424 -46.321 -55.020 1.00 55.16 177 SER A CA 1
ATOM 1426 C C . SER A 1 177 ? 17.020 -47.680 -54.444 1.00 55.16 177 SER A C 1
ATOM 1428 O O . SER A 1 177 ? 17.709 -48.235 -53.590 1.00 55.16 177 SER A O 1
ATOM 1430 N N . LEU A 1 178 ? 15.875 -48.200 -54.880 1.00 53.19 178 LEU A N 1
ATOM 1431 C CA . LEU A 1 178 ? 15.593 -49.629 -54.805 1.00 53.19 178 LEU A CA 1
ATOM 1432 C C . LEU A 1 178 ? 16.250 -50.278 -56.024 1.00 53.19 178 LEU A C 1
ATOM 1434 O O . LEU A 1 178 ? 15.731 -50.193 -57.136 1.00 53.19 178 LEU A O 1
ATOM 1438 N N . SER A 1 179 ? 17.418 -50.877 -55.806 1.00 51.84 179 SER A N 1
ATOM 1439 C CA . SER A 1 179 ? 17.996 -51.828 -56.756 1.00 51.84 179 SER A CA 1
ATOM 1440 C C . SER A 1 179 ? 17.369 -53.216 -56.528 1.00 51.84 179 SER A C 1
ATOM 1442 O O . SER A 1 179 ? 17.073 -53.535 -55.373 1.00 51.84 179 SER A O 1
ATOM 1444 N N . PRO A 1 180 ? 17.137 -53.996 -57.601 1.00 55.66 180 PRO A N 1
ATOM 1445 C CA . PRO A 1 180 ? 16.447 -55.290 -57.569 1.00 55.66 180 PRO A CA 1
ATOM 1446 C C . PRO A 1 180 ? 17.238 -56.413 -56.888 1.00 55.66 180 PRO A C 1
ATOM 1448 O O . PRO A 1 180 ? 18.489 -56.345 -56.877 1.00 55.66 180 PRO A O 1
#

Sequence (180 aa):
MIITISNKLKSLENDVNQIQEYLRSEPEISYAYSSTLININEVIGKCYKPMLNDDLGNKHIQEIRNEFALLRLEIRKSMSLLESKLRSSVDAYRSALGDQKEAFEKLSESEQKNAHPDGYNALQRFHKINLLKDKSQEISEKLMDLSSEIEHQSLQEEETPPIEHFDLKSNVPSPSSLSP

Foldseek 3Di:
DLVVLVVLLVVLLVLLVVLCVLCVVPVVLCVLCVVLSVLSVVLSVLVVVVSVVVDPDPVNLVVSLVSLVVSLVSLVVSLVVLVVVLVVLVVQLCVQQPPNVVVLVPDDLVVNCVVGVSNSVSVVSNVSSVVSNVSSVVSNVSSVVSSVVSVVVVVVPPDDPPPDPPPPPDPPPDPDPPDD

Radius of gyration: 27.38 Å; chains: 1; bounding box: 45×67×82 Å